Protein AF-A0A2N1VDK7-F1 (afdb_monomer)

Structure (mmCIF, N/CA/C/O backbone):
data_AF-A0A2N1VDK7-F1
#
_entry.id   AF-A0A2N1VDK7-F1
#
loop_
_atom_site.group_PDB
_atom_site.id
_atom_site.type_symbol
_atom_site.label_atom_id
_atom_site.label_alt_id
_atom_site.label_comp_id
_atom_site.label_asym_id
_atom_site.label_entity_id
_atom_site.label_seq_id
_atom_site.pdbx_PDB_ins_code
_atom_site.Cartn_x
_atom_site.Cartn_y
_atom_site.Cartn_z
_atom_site.occupancy
_atom_site.B_iso_or_equiv
_atom_site.auth_seq_id
_atom_site.auth_comp_id
_atom_site.auth_asym_id
_atom_site.auth_atom_id
_atom_site.pdbx_PDB_model_num
ATOM 1 N N . MET A 1 1 ? -15.015 -8.024 28.581 1.00 52.34 1 MET A N 1
ATOM 2 C CA . MET A 1 1 ? -13.574 -8.289 28.321 1.00 52.34 1 MET A CA 1
ATOM 3 C C . MET A 1 1 ? -12.818 -6.971 28.416 1.00 52.34 1 MET A C 1
ATOM 5 O O . MET A 1 1 ? -13.400 -5.957 28.062 1.00 52.34 1 MET A O 1
ATOM 9 N N . LYS A 1 2 ? -11.573 -6.936 28.917 1.00 61.72 2 LYS A N 1
ATOM 10 C CA . LYS A 1 2 ? -10.800 -5.680 28.994 1.00 61.72 2 LYS A CA 1
ATOM 11 C C . LYS A 1 2 ? -10.541 -5.174 27.567 1.00 61.72 2 LYS A C 1
ATOM 13 O O . LYS A 1 2 ? -9.633 -5.675 26.913 1.00 61.72 2 LYS A O 1
ATOM 18 N N . THR A 1 3 ? -11.346 -4.223 27.092 1.00 67.44 3 THR A N 1
ATOM 19 C CA . THR A 1 3 ? -11.352 -3.690 25.715 1.00 67.44 3 THR A CA 1
ATOM 20 C C . THR A 1 3 ? -9.958 -3.274 25.242 1.00 67.44 3 THR A C 1
ATOM 22 O O . THR A 1 3 ? -9.590 -3.535 24.102 1.00 67.44 3 THR A O 1
ATOM 25 N N . GLY A 1 4 ? -9.128 -2.751 26.152 1.00 71.75 4 GLY A N 1
ATOM 26 C CA . GLY A 1 4 ? -7.743 -2.387 25.848 1.00 71.75 4 GLY A CA 1
ATOM 27 C C . GLY A 1 4 ? -6.883 -3.547 25.333 1.00 71.75 4 GLY A C 1
ATOM 28 O O . GLY A 1 4 ? -6.017 -3.325 24.499 1.00 71.75 4 GLY A O 1
ATOM 29 N N . LYS A 1 5 ? -7.135 -4.797 25.749 1.00 84.38 5 LYS A N 1
ATOM 30 C CA . LYS A 1 5 ? -6.364 -5.953 25.255 1.00 84.38 5 LYS A CA 1
ATOM 31 C C . LYS A 1 5 ? -6.647 -6.258 23.779 1.00 84.38 5 LYS A C 1
ATOM 33 O O . LYS A 1 5 ? -5.737 -6.674 23.073 1.00 84.38 5 LYS A O 1
ATOM 38 N N . LEU A 1 6 ? -7.884 -6.044 23.320 1.00 84.81 6 LEU A N 1
ATOM 39 C CA . LEU A 1 6 ? -8.265 -6.265 21.920 1.00 84.81 6 LEU A CA 1
ATOM 40 C C . LEU A 1 6 ? -7.678 -5.188 21.008 1.00 84.81 6 LEU A C 1
ATOM 42 O O . LEU A 1 6 ? -7.145 -5.532 19.958 1.00 84.81 6 LEU A O 1
ATOM 46 N N . PHE A 1 7 ? -7.694 -3.921 21.442 1.00 88.44 7 PHE A N 1
ATOM 47 C CA . PHE A 1 7 ? -7.022 -2.830 20.728 1.00 88.44 7 PHE 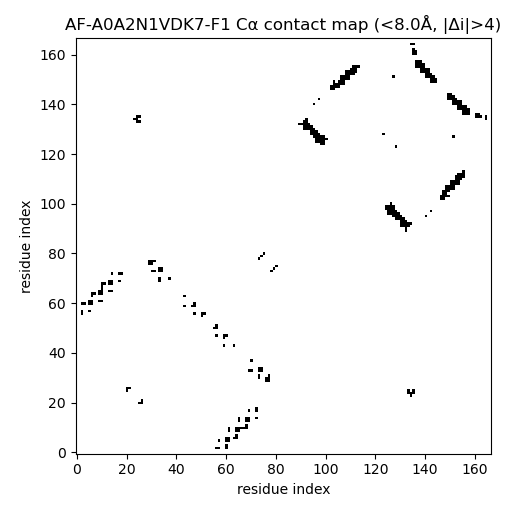A CA 1
ATOM 48 C C . PHE A 1 7 ? -5.560 -3.177 20.433 1.00 88.44 7 PHE A C 1
ATOM 50 O O . PHE A 1 7 ? -5.166 -3.231 19.273 1.00 88.44 7 PHE A O 1
ATOM 57 N N . TRP A 1 8 ? -4.782 -3.480 21.478 1.00 91.19 8 TRP A N 1
ATOM 58 C CA . TRP A 1 8 ? -3.354 -3.770 21.342 1.00 91.19 8 TRP A CA 1
ATOM 59 C C . TRP A 1 8 ? -3.079 -5.015 20.496 1.00 91.19 8 TRP A C 1
ATOM 61 O O . TRP A 1 8 ? -2.126 -5.017 19.723 1.00 91.19 8 TRP A O 1
ATOM 71 N N . GLY A 1 9 ? -3.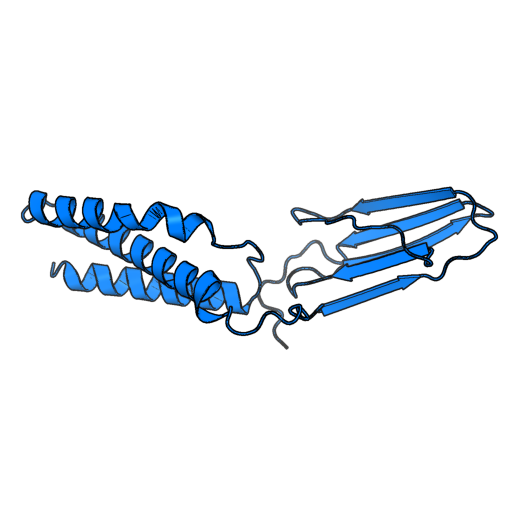920 -6.049 20.600 1.00 91.31 9 GLY A N 1
ATOM 72 C CA . GLY A 1 9 ? -3.787 -7.262 19.793 1.00 91.31 9 GLY A CA 1
ATOM 73 C C . GLY A 1 9 ? -3.947 -6.994 18.295 1.00 91.31 9 GLY A C 1
ATOM 74 O O . GLY A 1 9 ? -3.046 -7.302 17.519 1.00 91.31 9 GLY A O 1
ATOM 75 N N . PHE A 1 10 ? -5.062 -6.378 17.890 1.00 91.62 10 PHE A N 1
ATOM 76 C CA . PHE A 1 10 ? -5.312 -6.058 16.478 1.00 91.62 10 PHE A CA 1
ATOM 77 C C . PHE A 1 10 ? -4.332 -5.019 15.935 1.00 91.62 10 PHE A C 1
ATOM 79 O O . PHE A 1 10 ? -3.882 -5.149 14.798 1.00 91.62 10 PHE A O 1
ATOM 86 N N . PHE A 1 11 ? -3.968 -4.030 16.752 1.00 93.38 11 PHE A N 1
ATOM 87 C CA . PHE A 1 11 ? -2.957 -3.038 16.411 1.00 93.38 11 PHE A CA 1
ATOM 88 C C . PHE A 1 11 ? -1.615 -3.695 16.062 1.00 93.38 11 PHE A C 1
ATOM 90 O O . PHE A 1 11 ? -1.114 -3.507 14.956 1.00 93.38 11 PHE A O 1
ATOM 97 N N . LEU A 1 12 ? -1.061 -4.520 16.959 1.00 93.31 12 LEU A N 1
ATOM 98 C CA . LEU A 1 12 ? 0.236 -5.172 16.741 1.00 93.31 12 LEU A CA 1
ATOM 99 C C . LEU A 1 12 ? 0.194 -6.192 15.602 1.00 93.31 12 LEU A C 1
ATOM 101 O O . LEU A 1 12 ? 1.142 -6.270 14.824 1.00 93.31 12 LEU A O 1
ATOM 105 N N . LEU A 1 13 ? -0.901 -6.948 15.481 1.00 94.38 13 LEU A N 1
ATOM 106 C CA . LEU A 1 13 ? -1.081 -7.915 14.398 1.00 94.38 13 LEU A CA 1
ATOM 107 C C . LEU A 1 13 ? -1.097 -7.221 13.033 1.00 94.38 13 LEU A C 1
ATOM 109 O O . LEU A 1 13 ? -0.400 -7.649 12.116 1.00 94.38 13 LEU A O 1
ATOM 113 N N . THR A 1 14 ? -1.852 -6.128 12.913 1.00 93.50 14 THR A N 1
ATOM 114 C CA . THR A 1 14 ? -1.952 -5.363 11.664 1.00 93.50 14 THR A CA 1
ATOM 115 C C . THR A 1 14 ? -0.629 -4.679 11.344 1.00 93.50 14 THR A C 1
ATOM 117 O O . THR A 1 14 ? -0.147 -4.781 10.220 1.00 93.50 14 THR A O 1
ATOM 120 N N . LEU A 1 15 ? -0.009 -4.033 12.337 1.00 92.69 15 LEU A N 1
ATOM 121 C CA . LEU A 1 15 ? 1.266 -3.344 12.165 1.00 92.69 15 LEU A CA 1
ATOM 122 C C . LEU A 1 15 ? 2.363 -4.327 11.738 1.00 92.69 15 LEU A C 1
ATOM 124 O O . LEU A 1 15 ? 3.038 -4.099 10.739 1.00 92.69 15 LEU A O 1
ATOM 128 N N . GLY A 1 16 ? 2.500 -5.456 12.438 1.00 89.12 16 GLY A N 1
ATOM 129 C CA . GLY A 1 16 ? 3.460 -6.502 12.084 1.00 89.12 16 GLY A CA 1
ATOM 130 C C . GLY A 1 16 ? 3.208 -7.083 10.691 1.00 89.12 16 GLY A C 1
ATOM 131 O O . GLY A 1 16 ? 4.151 -7.256 9.920 1.00 89.12 16 GLY A O 1
ATOM 132 N N . GLY A 1 17 ? 1.939 -7.315 10.335 1.00 88.94 17 GLY A N 1
ATOM 133 C CA . GLY A 1 17 ? 1.547 -7.748 8.994 1.00 88.94 17 GLY A CA 1
ATOM 134 C C . GLY A 1 17 ? 1.960 -6.752 7.908 1.00 88.94 17 GLY A C 1
ATOM 135 O O . GLY A 1 17 ? 2.567 -7.148 6.917 1.00 88.94 17 GLY A O 1
ATOM 136 N N . LEU A 1 18 ? 1.712 -5.458 8.118 1.00 86.94 18 LEU A N 1
ATOM 137 C CA . LEU A 1 18 ? 2.117 -4.386 7.200 1.00 86.94 18 LEU A CA 1
ATOM 138 C C . LEU A 1 18 ? 3.638 -4.311 7.031 1.00 86.94 18 LEU A C 1
ATOM 140 O O . LEU A 1 18 ? 4.128 -4.238 5.905 1.00 86.94 18 LEU A O 1
ATOM 144 N N . PHE A 1 19 ? 4.397 -4.397 8.126 1.00 83.81 19 PHE A N 1
ATOM 145 C CA . PHE A 1 19 ? 5.862 -4.415 8.064 1.00 83.81 19 PHE A CA 1
ATOM 146 C C . PHE A 1 19 ? 6.400 -5.625 7.291 1.00 83.81 19 PHE A C 1
ATOM 148 O O . PHE A 1 19 ? 7.340 -5.479 6.508 1.00 83.81 19 PHE A O 1
ATOM 155 N N . LEU A 1 20 ? 5.797 -6.808 7.463 1.00 84.31 20 LEU A N 1
ATOM 156 C CA . LEU A 1 20 ? 6.144 -7.983 6.660 1.00 84.31 20 LEU A CA 1
ATOM 157 C C . LEU A 1 20 ? 5.843 -7.740 5.180 1.00 84.31 20 LEU A C 1
ATOM 159 O O . LEU A 1 20 ? 6.720 -7.939 4.345 1.00 84.31 20 LEU A O 1
ATOM 163 N N . LEU A 1 21 ? 4.644 -7.254 4.856 1.00 82.06 21 LEU A N 1
ATOM 164 C CA . LEU A 1 21 ? 4.241 -6.964 3.477 1.00 82.06 21 LEU A CA 1
ATOM 165 C C . LEU A 1 21 ? 5.187 -5.966 2.794 1.00 82.06 21 LEU A C 1
ATOM 167 O O . LEU A 1 21 ? 5.556 -6.169 1.637 1.00 82.06 21 LEU A O 1
ATOM 171 N N . ARG A 1 22 ? 5.636 -4.932 3.519 1.00 75.50 22 ARG A N 1
ATOM 172 C CA . ARG A 1 22 ? 6.629 -3.965 3.030 1.00 75.50 22 ARG A CA 1
ATOM 173 C C . ARG A 1 22 ? 7.991 -4.605 2.791 1.00 75.50 22 ARG A C 1
ATOM 175 O O . ARG A 1 22 ? 8.614 -4.330 1.773 1.00 75.50 22 ARG A O 1
ATOM 182 N N . LYS A 1 23 ? 8.443 -5.482 3.694 1.00 75.38 23 LYS A N 1
ATOM 183 C CA . LYS A 1 23 ? 9.716 -6.205 3.540 1.00 75.38 23 LYS A CA 1
ATOM 184 C C . LYS A 1 23 ? 9.735 -7.094 2.292 1.00 75.38 23 LYS A C 1
ATOM 186 O O . LYS A 1 23 ? 10.790 -7.254 1.688 1.00 75.38 23 LYS A O 1
ATOM 191 N N . TYR A 1 24 ? 8.591 -7.653 1.908 1.00 71.38 24 TYR A N 1
ATOM 192 C CA . TYR A 1 24 ? 8.450 -8.462 0.695 1.00 71.38 24 TYR A CA 1
ATOM 193 C C . TYR A 1 24 ? 8.157 -7.638 -0.573 1.00 71.38 24 TYR A C 1
ATOM 195 O O . TYR A 1 24 ? 7.884 -8.229 -1.612 1.00 71.38 24 TYR A O 1
ATOM 203 N N . ASP A 1 25 ? 8.205 -6.300 -0.496 1.00 66.69 25 ASP A N 1
ATOM 204 C CA . ASP A 1 25 ? 7.940 -5.365 -1.606 1.00 66.69 25 ASP A CA 1
ATOM 205 C C . ASP A 1 25 ? 6.623 -5.668 -2.354 1.00 66.69 25 ASP A C 1
ATOM 207 O O . ASP A 1 25 ? 6.497 -5.439 -3.554 1.00 66.69 25 ASP A O 1
ATOM 211 N N . ILE A 1 26 ? 5.620 -6.202 -1.637 1.00 64.50 26 ILE A N 1
ATOM 212 C CA . ILE A 1 26 ? 4.316 -6.582 -2.213 1.00 64.50 26 ILE A CA 1
ATOM 213 C C . ILE A 1 26 ? 3.526 -5.330 -2.630 1.00 64.50 26 ILE A C 1
ATOM 215 O O . ILE A 1 26 ? 2.706 -5.386 -3.544 1.00 64.50 26 ILE A O 1
ATOM 219 N N . PHE A 1 27 ? 3.793 -4.190 -1.985 1.00 63.59 27 PHE A N 1
ATOM 220 C CA . PHE A 1 27 ? 3.154 -2.909 -2.274 1.00 63.59 27 PHE A CA 1
ATOM 221 C C . PHE A 1 27 ? 4.201 -1.824 -2.555 1.00 63.59 27 PHE A C 1
ATOM 223 O O . PHE A 1 27 ? 4.958 -1.423 -1.666 1.00 63.59 27 PHE A O 1
ATOM 230 N N . THR A 1 28 ? 4.200 -1.317 -3.790 1.00 58.41 28 THR A N 1
ATOM 231 C CA . THR A 1 28 ? 5.029 -0.191 -4.257 1.00 58.41 28 THR A CA 1
ATOM 232 C C . THR A 1 28 ? 4.296 1.157 -4.229 1.00 58.41 28 THR A C 1
ATOM 234 O O . THR A 1 28 ? 4.895 2.174 -4.568 1.00 58.41 28 THR A O 1
ATOM 237 N N . GLY A 1 29 ? 3.016 1.179 -3.838 1.00 60.16 29 GLY A N 1
ATOM 238 C CA . GLY A 1 29 ? 2.194 2.392 -3.788 1.00 60.16 29 GLY A CA 1
ATOM 239 C C . GLY A 1 29 ? 2.610 3.354 -2.672 1.00 60.16 29 GLY A C 1
ATOM 240 O O . GLY A 1 29 ? 3.028 2.913 -1.600 1.00 60.16 29 GLY A O 1
ATOM 241 N N . SER A 1 30 ? 2.480 4.659 -2.924 1.00 66.06 30 SER A N 1
ATOM 242 C CA . SER A 1 30 ? 2.691 5.703 -1.920 1.00 66.06 30 SER A CA 1
ATOM 243 C C . SER A 1 30 ? 1.497 5.770 -0.963 1.00 66.06 30 SER A C 1
ATOM 245 O O . SER A 1 30 ? 0.335 5.733 -1.370 1.00 66.06 30 SER A O 1
ATOM 247 N N . PHE A 1 31 ? 1.768 5.853 0.339 1.00 74.62 31 PHE A N 1
ATOM 248 C CA . PHE A 1 31 ? 0.736 5.925 1.380 1.00 74.62 31 PHE A CA 1
ATOM 249 C C . PHE A 1 31 ? 0.293 7.368 1.657 1.00 74.62 31 PHE A C 1
ATOM 251 O O . PHE A 1 31 ? -0.135 7.676 2.767 1.00 74.62 31 PHE A O 1
ATOM 258 N N . GLU A 1 32 ? 0.442 8.284 0.700 1.00 71.88 32 GLU A N 1
ATOM 259 C CA . GLU A 1 32 ? 0.242 9.730 0.902 1.00 71.88 32 GLU A CA 1
ATOM 260 C C . GLU A 1 32 ? -1.152 10.061 1.444 1.00 71.88 32 GLU A C 1
ATOM 262 O O . GLU A 1 32 ? -1.289 10.904 2.328 1.00 71.88 32 GLU A O 1
ATOM 267 N N . PHE A 1 33 ? -2.164 9.297 1.020 1.00 75.69 33 PHE A N 1
ATOM 268 C CA . PHE A 1 33 ? -3.554 9.417 1.464 1.00 75.69 33 PHE A CA 1
ATOM 269 C C . PHE A 1 33 ? -3.732 9.315 2.993 1.00 75.69 33 PHE A C 1
ATOM 271 O O . PHE A 1 33 ? -4.729 9.783 3.538 1.00 75.69 33 PHE A O 1
ATOM 278 N N . VAL A 1 34 ? -2.783 8.707 3.715 1.00 82.25 34 VAL A N 1
ATOM 279 C CA . VAL A 1 34 ? -2.837 8.567 5.179 1.00 82.25 34 VAL A CA 1
ATOM 280 C C . VAL A 1 34 ? -2.815 9.931 5.877 1.00 82.25 34 VAL A C 1
ATOM 282 O O . VAL A 1 34 ? -3.424 10.081 6.942 1.00 82.25 34 VAL A O 1
ATOM 285 N N . TRP A 1 35 ? -2.197 10.938 5.254 1.00 80.56 35 TRP A N 1
ATOM 286 C CA . TRP A 1 35 ? -2.201 12.314 5.748 1.00 80.56 35 TRP A CA 1
ATOM 287 C C . TRP A 1 35 ? -3.566 12.990 5.695 1.00 80.56 35 TRP A C 1
ATOM 289 O O . TRP A 1 35 ? -3.770 13.933 6.448 1.00 80.56 35 TRP A O 1
ATOM 299 N N . ASP A 1 36 ? -4.518 12.506 4.901 1.00 86.75 36 ASP A N 1
ATOM 300 C CA . ASP A 1 36 ? -5.858 13.098 4.840 1.00 86.75 36 ASP A CA 1
ATOM 301 C C . ASP A 1 36 ? -6.817 12.476 5.869 1.00 86.75 36 ASP A C 1
ATOM 303 O O . ASP A 1 36 ? -7.827 13.078 6.239 1.00 86.75 36 ASP A O 1
ATOM 307 N N . ILE A 1 37 ? -6.505 11.276 6.382 1.00 87.56 37 ILE A N 1
ATOM 308 C CA . ILE A 1 37 ? -7.430 10.492 7.222 1.00 87.56 37 ILE A CA 1
ATOM 309 C C . ILE A 1 37 ? -7.177 10.677 8.730 1.00 87.56 37 ILE A C 1
ATOM 311 O O . ILE A 1 37 ? -7.978 10.234 9.555 1.00 87.56 37 ILE A O 1
ATOM 315 N N . TRP A 1 38 ? -6.124 11.384 9.149 1.00 88.75 38 TRP A N 1
ATOM 316 C CA . TRP A 1 38 ? -5.854 11.620 10.579 1.00 88.75 38 TRP A CA 1
ATOM 317 C C . TRP A 1 38 ? -7.020 12.226 11.398 1.00 88.75 38 TRP A C 1
ATOM 319 O O . TRP A 1 38 ? -7.139 11.846 12.570 1.00 88.75 38 TRP A O 1
ATOM 329 N N . PRO A 1 39 ? -7.937 13.071 10.861 1.00 92.44 39 PRO A N 1
ATOM 330 C CA . PRO A 1 39 ? -9.048 13.612 11.653 1.00 92.44 39 PRO A CA 1
ATOM 331 C C . PRO A 1 39 ? -9.998 12.523 12.169 1.00 92.44 39 PRO A C 1
ATOM 333 O O . PRO A 1 3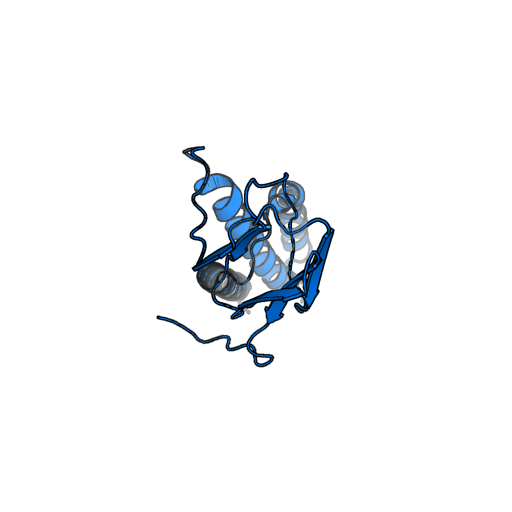9 ? -10.706 12.705 13.161 1.00 92.44 39 PRO A O 1
ATOM 336 N N . LEU A 1 40 ? -9.982 11.354 11.531 1.00 92.62 40 LEU A N 1
ATOM 337 C CA . LEU A 1 40 ? -10.799 10.202 11.883 1.00 92.62 40 LEU A CA 1
ATOM 338 C C . LEU A 1 40 ? -10.408 9.609 13.258 1.00 92.62 40 LEU A C 1
ATOM 340 O O . LEU A 1 40 ? -11.225 8.944 13.897 1.00 92.62 40 LEU A O 1
ATOM 344 N N . ILE A 1 41 ? -9.220 9.944 13.790 1.00 92.00 41 ILE A N 1
ATOM 345 C CA . ILE A 1 41 ? -8.838 9.653 15.184 1.00 92.00 41 ILE A CA 1
ATOM 346 C C . ILE A 1 41 ? -9.840 10.275 16.163 1.00 92.00 41 ILE A C 1
ATOM 348 O O . ILE A 1 41 ? -10.286 9.598 17.091 1.00 92.00 41 ILE A O 1
ATOM 352 N N . PHE A 1 42 ? -10.238 11.533 15.953 1.00 93.56 42 PHE A N 1
ATOM 353 C CA . PHE A 1 42 ? -11.203 12.202 16.832 1.00 93.56 42 PHE A CA 1
ATOM 354 C C . PHE A 1 42 ? -12.589 11.570 16.739 1.00 93.56 42 PHE A C 1
ATOM 356 O O . PHE A 1 42 ? -13.275 11.447 17.754 1.00 93.56 42 PHE A O 1
ATOM 363 N N . VAL A 1 43 ? -12.972 11.107 15.546 1.00 94.69 43 VAL A N 1
ATOM 364 C CA . VAL A 1 43 ? -14.238 10.396 15.325 1.00 94.69 43 VAL A CA 1
ATOM 365 C C . VAL A 1 43 ? -14.267 9.100 16.135 1.00 94.69 43 VAL A C 1
ATOM 367 O O . VAL A 1 43 ? -15.204 8.870 16.902 1.00 94.69 43 VAL A O 1
ATOM 370 N N . PHE A 1 44 ? -13.219 8.277 16.039 1.00 92.62 44 PHE A N 1
ATOM 371 C CA . PHE A 1 44 ? -13.123 7.050 16.832 1.00 92.62 44 PHE A CA 1
ATOM 372 C C . PHE A 1 44 ? -13.029 7.323 18.330 1.00 92.62 44 PHE A C 1
ATOM 374 O O . PHE A 1 44 ? -13.638 6.602 19.124 1.00 92.62 44 PHE A O 1
ATOM 381 N N . TRP A 1 45 ? -12.302 8.365 18.732 1.00 92.56 45 TRP A N 1
ATOM 382 C CA . TRP A 1 45 ? -12.181 8.725 20.138 1.00 92.56 45 TRP A CA 1
ATOM 383 C C . TRP A 1 45 ? -13.533 9.144 20.727 1.00 92.56 45 TRP A C 1
ATOM 385 O O . TRP A 1 45 ? -13.921 8.639 21.783 1.00 92.56 45 TRP A O 1
ATOM 395 N N . GLY A 1 46 ? -14.298 9.964 20.000 1.00 92.69 46 GLY A N 1
ATOM 396 C CA . GLY A 1 46 ? -15.672 10.320 20.353 1.00 92.69 46 GLY A CA 1
ATOM 397 C C . GLY A 1 46 ? -16.590 9.098 20.425 1.00 92.69 46 GLY A C 1
ATOM 398 O O . GLY A 1 46 ? -17.297 8.912 21.416 1.00 92.69 46 GLY A O 1
ATOM 399 N N . ALA A 1 47 ? -16.521 8.202 19.437 1.00 91.44 47 ALA A N 1
ATOM 400 C CA . ALA A 1 47 ? -17.301 6.965 19.435 1.00 91.44 47 ALA A CA 1
ATOM 401 C C . ALA A 1 47 ? -16.989 6.078 20.656 1.00 91.44 47 ALA A C 1
ATOM 403 O O . ALA A 1 47 ? -17.901 5.574 21.311 1.00 91.44 47 ALA A O 1
ATOM 404 N N . LEU A 1 48 ? -15.716 5.922 21.030 1.00 89.81 48 LEU A N 1
ATOM 405 C CA . LEU A 1 48 ? -15.322 5.135 22.206 1.00 89.81 48 LEU A CA 1
ATOM 406 C C . LEU A 1 48 ? -15.868 5.702 23.524 1.00 89.81 48 LEU A C 1
ATOM 408 O O . LEU A 1 48 ? -16.148 4.925 24.443 1.00 89.81 48 LEU A O 1
ATOM 412 N N . VAL A 1 49 ? -16.013 7.028 23.620 1.00 91.81 49 VAL A N 1
ATOM 413 C CA . VAL A 1 49 ? -16.608 7.705 24.782 1.00 91.81 49 VAL A CA 1
ATOM 414 C C . VAL A 1 49 ? -18.121 7.486 24.823 1.00 91.81 49 VAL A C 1
ATOM 416 O O . VAL A 1 49 ? -18.644 7.112 25.872 1.00 91.81 49 VAL A O 1
ATOM 419 N N . ILE A 1 50 ? -18.812 7.648 23.691 1.00 92.50 50 ILE A N 1
ATOM 420 C CA . ILE A 1 50 ? -20.274 7.485 23.591 1.00 92.50 50 ILE A CA 1
ATOM 421 C C . ILE A 1 50 ? -20.690 6.039 23.890 1.00 92.50 50 ILE A C 1
ATOM 423 O O . ILE A 1 50 ? -21.615 5.786 24.658 1.00 92.50 50 ILE A O 1
ATOM 427 N N . PHE A 1 51 ? -19.978 5.066 23.326 1.00 89.31 51 PHE A N 1
ATOM 428 C CA . PHE A 1 51 ? -20.352 3.654 23.381 1.00 89.31 51 PHE A CA 1
ATOM 429 C C . PHE A 1 51 ? -19.785 2.902 24.596 1.00 89.31 51 PHE A C 1
ATOM 431 O O . PHE A 1 51 ? -19.762 1.670 24.579 1.00 89.31 51 PHE A O 1
ATOM 438 N N . LYS A 1 52 ? -19.348 3.604 25.654 1.00 82.19 52 LYS A N 1
ATOM 439 C CA . LYS A 1 52 ? -18.560 3.066 26.785 1.00 82.19 52 LYS A CA 1
ATOM 440 C C . LYS A 1 52 ? -19.106 1.770 27.417 1.00 82.19 52 LYS A C 1
ATOM 442 O O . LYS A 1 52 ? -18.305 0.895 27.758 1.00 82.19 52 LYS A O 1
ATOM 447 N N . GLU A 1 53 ? -20.426 1.644 27.538 1.00 83.50 53 GLU A N 1
ATOM 448 C CA . GLU A 1 53 ? -21.112 0.506 28.184 1.00 83.50 53 GLU A CA 1
ATOM 449 C C . GLU A 1 53 ? -21.790 -0.450 27.185 1.00 83.50 53 GLU A C 1
ATOM 451 O O . GLU A 1 53 ? -22.449 -1.413 27.569 1.00 83.50 53 GLU A O 1
ATOM 456 N N . SER A 1 54 ? -21.637 -0.203 25.883 1.00 86.81 54 SER A N 1
ATOM 457 C CA . SER A 1 54 ? -22.270 -1.010 24.839 1.00 86.81 54 SER A CA 1
ATOM 458 C C . SER A 1 54 ? -21.382 -2.164 24.366 1.00 86.81 54 SER A C 1
ATOM 460 O O . SER A 1 54 ? -20.148 -2.103 24.406 1.00 86.81 54 SER A O 1
ATOM 462 N N . LEU A 1 55 ? -22.017 -3.185 23.788 1.00 84.44 55 LEU A N 1
ATOM 463 C CA . LEU A 1 55 ? -21.334 -4.271 23.079 1.00 84.44 55 LEU A CA 1
ATOM 464 C C . LEU A 1 55 ? -20.651 -3.813 21.779 1.00 84.44 55 LEU A C 1
ATOM 466 O O . LEU A 1 55 ? -19.866 -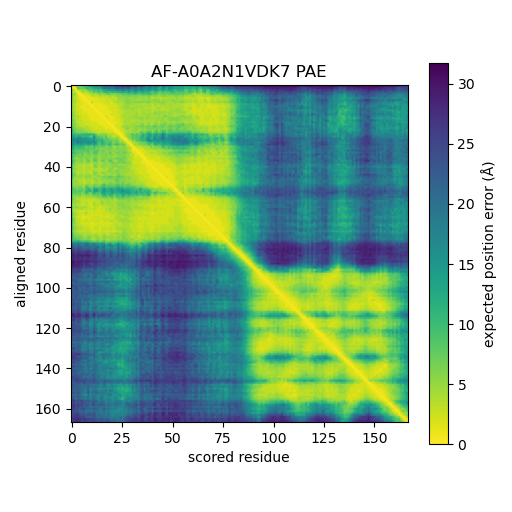4.571 21.216 1.00 84.44 55 LEU A O 1
ATOM 470 N N . ALA A 1 56 ? -20.900 -2.583 21.314 1.00 87.62 56 ALA A N 1
ATOM 471 C CA . ALA A 1 56 ? -20.216 -2.014 20.154 1.00 87.62 56 ALA A CA 1
ATOM 472 C C . ALA A 1 56 ? -18.784 -1.568 20.487 1.00 87.62 56 ALA A C 1
ATOM 474 O O . ALA A 1 56 ? -17.918 -1.539 19.613 1.00 87.62 56 ALA A O 1
ATOM 475 N N . ARG A 1 57 ? -18.489 -1.271 21.759 1.00 87.81 57 ARG A N 1
ATOM 476 C CA . ARG A 1 57 ? -17.180 -0.752 22.181 1.00 87.81 57 ARG A CA 1
ATOM 477 C C . ARG A 1 57 ? -15.990 -1.640 21.799 1.00 87.81 57 ARG A C 1
ATOM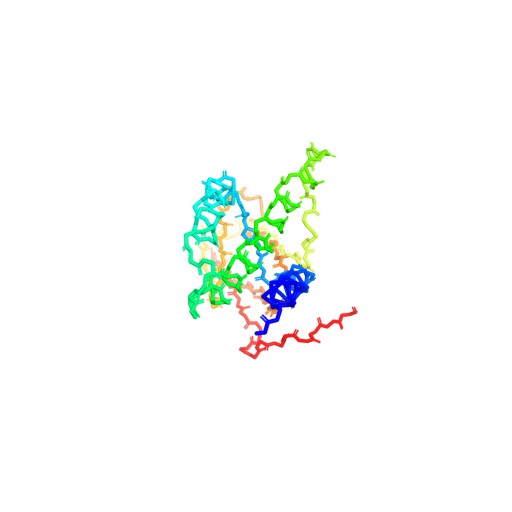 479 O O . ARG A 1 57 ? -14.996 -1.088 21.333 1.00 87.81 57 ARG A O 1
ATOM 486 N N . PRO A 1 58 ? -16.029 -2.976 21.972 1.00 89.06 58 PRO A N 1
ATOM 487 C CA . PRO A 1 58 ? -14.944 -3.851 21.534 1.00 89.06 58 PRO A CA 1
ATOM 488 C C . PRO A 1 58 ? -14.742 -3.827 20.020 1.00 89.06 58 PRO A C 1
ATOM 490 O O . PRO A 1 58 ? -13.600 -3.784 19.580 1.00 89.06 58 PRO A O 1
ATOM 493 N N . VAL A 1 59 ? -15.823 -3.784 19.235 1.00 90.38 59 VAL A N 1
ATOM 494 C CA . VAL A 1 59 ? -15.753 -3.726 17.766 1.00 90.38 59 VAL A CA 1
ATOM 495 C C . VAL A 1 59 ? -15.100 -2.420 17.320 1.00 90.38 59 VAL A C 1
ATOM 497 O O . VAL A 1 59 ? -14.121 -2.446 16.579 1.00 90.38 59 VAL A O 1
ATOM 500 N N . ILE A 1 60 ? -15.571 -1.289 17.854 1.00 91.25 60 ILE A N 1
ATOM 501 C CA . ILE A 1 60 ? -15.005 0.042 17.586 1.00 91.25 60 ILE A CA 1
ATOM 502 C C . ILE A 1 60 ? -13.523 0.072 17.970 1.00 91.25 60 ILE A C 1
ATOM 504 O O . ILE A 1 60 ? -12.692 0.563 17.216 1.00 91.25 60 ILE A O 1
ATOM 508 N N . SER A 1 61 ? -13.172 -0.507 19.119 1.00 91.06 61 SER A N 1
ATOM 509 C CA . SER A 1 61 ? -11.792 -0.578 19.594 1.00 91.06 61 SER A CA 1
ATOM 510 C C . SER A 1 61 ? -10.890 -1.441 18.706 1.00 91.06 61 SER A C 1
ATOM 512 O O . SER A 1 61 ? -9.723 -1.100 18.536 1.00 91.06 61 SER A O 1
ATOM 514 N N . SER A 1 62 ? -11.392 -2.546 18.152 1.00 90.75 62 SER A N 1
ATOM 515 C CA . SER A 1 62 ? -10.637 -3.383 17.214 1.00 90.75 62 SER A CA 1
ATOM 516 C C . SER A 1 62 ? -10.408 -2.665 15.887 1.00 90.75 62 SER A C 1
ATOM 518 O O . SER A 1 62 ? -9.269 -2.592 15.430 1.00 90.75 62 SER A O 1
ATOM 520 N N . VAL A 1 63 ? -11.462 -2.078 15.308 1.00 93.38 63 VAL A N 1
ATOM 521 C CA . VAL A 1 63 ? -11.371 -1.306 14.056 1.00 93.38 63 VAL A CA 1
ATOM 522 C C . VAL A 1 63 ? -10.427 -0.118 14.229 1.00 93.38 63 VAL A C 1
ATOM 524 O O . VAL A 1 63 ? -9.576 0.122 13.376 1.00 93.38 63 VAL A O 1
ATOM 527 N N . PHE A 1 64 ? -10.504 0.572 15.367 1.00 93.62 64 PHE A N 1
ATOM 528 C CA . PHE A 1 64 ? -9.596 1.667 15.680 1.00 93.62 64 PHE A CA 1
ATOM 529 C C . PHE A 1 64 ? -8.136 1.207 15.789 1.00 93.62 64 PHE A C 1
ATOM 531 O O . PHE A 1 64 ? -7.246 1.899 15.310 1.00 93.62 64 PHE A O 1
ATOM 538 N N . GLY A 1 65 ? -7.872 0.024 16.354 1.00 92.81 65 GLY A N 1
ATOM 539 C CA . GLY A 1 65 ? -6.524 -0.554 16.394 1.00 92.81 65 GLY A CA 1
ATOM 540 C C . GLY A 1 65 ? -5.949 -0.833 15.002 1.00 92.81 65 GLY A C 1
ATOM 541 O O . GLY A 1 65 ? -4.805 -0.472 14.732 1.00 92.81 65 GLY A O 1
ATOM 542 N N . VAL A 1 66 ? -6.753 -1.411 14.102 1.00 94.00 66 VAL A N 1
ATOM 543 C CA . VAL A 1 66 ? -6.375 -1.628 12.690 1.00 94.00 66 VAL A CA 1
ATOM 544 C C . VAL A 1 66 ? -6.098 -0.290 11.998 1.00 94.00 66 VAL A C 1
ATOM 546 O O . VAL A 1 66 ? -5.078 -0.131 11.330 1.00 94.00 66 VAL A O 1
ATOM 549 N N . PHE A 1 67 ? -6.976 0.692 12.205 1.00 93.12 67 PHE A N 1
ATOM 550 C CA . PHE A 1 67 ? -6.837 2.031 11.643 1.00 93.12 67 PHE A CA 1
ATOM 551 C C . PHE A 1 67 ? -5.557 2.734 12.116 1.00 93.12 67 PHE A C 1
ATOM 553 O O . PHE A 1 67 ? -4.799 3.247 11.297 1.00 93.12 67 PHE A O 1
ATOM 560 N N . ILE A 1 68 ? -5.267 2.706 13.420 1.00 93.38 68 ILE A N 1
ATOM 561 C CA . ILE A 1 68 ? -4.046 3.298 13.983 1.00 93.38 68 ILE A CA 1
ATOM 562 C C . ILE A 1 68 ? -2.787 2.604 13.450 1.00 93.38 68 ILE A C 1
ATOM 564 O O . ILE A 1 68 ? -1.793 3.279 13.192 1.00 93.38 68 ILE A O 1
ATOM 568 N N . ALA A 1 69 ? -2.816 1.285 13.239 1.00 91.75 69 ALA A N 1
ATOM 569 C CA . ALA A 1 69 ? -1.695 0.568 12.633 1.00 91.75 69 ALA A CA 1
ATOM 570 C C . ALA A 1 69 ? -1.418 1.029 11.194 1.00 91.75 69 ALA A C 1
ATOM 572 O O . ALA A 1 69 ? -0.266 1.296 10.858 1.00 91.75 69 ALA A O 1
ATOM 573 N N . LEU A 1 70 ? -2.464 1.175 10.372 1.00 89.56 70 LEU A N 1
ATOM 574 C CA . LEU A 1 70 ? -2.353 1.706 9.007 1.00 89.56 70 LEU A CA 1
ATOM 575 C C . LEU A 1 70 ? -1.831 3.144 9.000 1.00 89.56 70 LEU A C 1
ATOM 577 O O . LEU A 1 70 ? -0.966 3.484 8.195 1.00 89.56 70 LEU A O 1
ATOM 581 N N . LEU A 1 71 ? -2.327 3.970 9.922 1.00 89.19 71 LEU A N 1
ATOM 582 C CA . LEU A 1 71 ? -1.939 5.370 10.028 1.00 89.19 71 LEU A CA 1
ATOM 583 C C . LEU A 1 71 ? -0.463 5.508 10.420 1.00 89.19 71 LEU A C 1
ATOM 585 O O . LEU A 1 71 ? 0.292 6.210 9.751 1.00 89.19 71 LEU A O 1
ATOM 589 N N . LEU A 1 72 ? -0.022 4.791 11.457 1.00 87.88 72 LEU A N 1
ATOM 590 C CA . LEU A 1 72 ? 1.384 4.794 11.869 1.00 87.88 72 LEU A CA 1
ATOM 591 C C . LEU A 1 72 ? 2.300 4.242 10.779 1.00 87.88 72 LEU A C 1
ATOM 593 O O . LEU A 1 72 ? 3.361 4.812 10.541 1.00 87.88 72 LEU A O 1
ATOM 597 N N . PHE A 1 73 ? 1.885 3.177 10.093 1.00 87.06 73 PHE A N 1
ATOM 598 C CA . PHE A 1 73 ? 2.638 2.641 8.967 1.00 87.06 73 PHE A CA 1
ATOM 599 C C . PHE A 1 73 ? 2.800 3.684 7.850 1.00 87.06 73 PHE A C 1
ATOM 601 O O . PHE A 1 73 ? 3.920 3.928 7.412 1.00 87.06 73 PHE A O 1
ATOM 608 N N . GLY A 1 74 ? 1.720 4.363 7.451 1.00 84.50 74 GLY A N 1
ATOM 609 C CA . GLY A 1 74 ? 1.778 5.408 6.429 1.00 84.50 74 GLY A CA 1
ATOM 610 C C . GLY A 1 74 ? 2.612 6.625 6.835 1.00 84.50 74 GLY A C 1
ATOM 611 O O . GLY A 1 74 ? 3.326 7.174 6.002 1.00 84.50 74 GLY A O 1
ATOM 612 N N . ILE A 1 75 ? 2.593 7.037 8.108 1.00 82.00 75 ILE A N 1
ATOM 613 C CA . ILE A 1 75 ? 3.478 8.113 8.595 1.00 82.00 75 ILE A CA 1
ATOM 614 C C . ILE A 1 75 ? 4.947 7.695 8.489 1.00 82.00 75 ILE A C 1
ATOM 616 O O . ILE A 1 75 ? 5.774 8.485 8.039 1.00 82.00 75 ILE A O 1
ATOM 620 N N . VAL A 1 76 ? 5.285 6.470 8.900 1.00 79.06 76 VAL A N 1
ATOM 621 C CA . VAL A 1 76 ? 6.661 5.960 8.812 1.00 79.06 76 VAL A CA 1
ATOM 622 C C . VAL A 1 76 ? 7.108 5.881 7.352 1.00 79.06 76 VAL A C 1
ATOM 624 O O . VAL A 1 76 ? 8.214 6.321 7.036 1.00 79.06 76 VAL A O 1
ATOM 627 N N . ASP A 1 77 ? 6.239 5.382 6.471 1.00 75.81 77 ASP A N 1
ATOM 628 C CA . ASP A 1 77 ? 6.541 5.186 5.053 1.00 75.81 77 ASP A CA 1
ATOM 629 C C . ASP A 1 77 ? 6.700 6.511 4.286 1.00 75.81 77 ASP A C 1
ATOM 631 O O . ASP A 1 77 ? 7.654 6.663 3.528 1.00 75.81 77 ASP A O 1
ATOM 635 N N . ASN A 1 78 ? 5.831 7.502 4.527 1.00 72.75 78 ASN A N 1
ATOM 636 C CA . ASN A 1 78 ? 5.909 8.804 3.847 1.00 72.75 78 ASN A CA 1
ATOM 637 C C . ASN A 1 78 ? 6.875 9.796 4.516 1.00 72.75 78 ASN A C 1
ATOM 639 O O . ASN A 1 78 ? 7.499 10.608 3.833 1.00 72.75 78 ASN A O 1
ATOM 643 N N . GLY A 1 79 ? 6.938 9.798 5.853 1.00 59.09 79 GLY A N 1
ATOM 644 C CA . GLY A 1 79 ? 7.478 10.908 6.646 1.00 59.09 79 GLY A CA 1
ATOM 645 C C . GLY A 1 79 ? 8.841 10.664 7.294 1.00 59.09 79 GLY A C 1
ATOM 646 O O . GLY A 1 79 ? 9.577 11.623 7.503 1.00 59.09 79 GLY A O 1
ATOM 647 N N . ILE A 1 80 ? 9.213 9.415 7.601 1.00 53.34 80 ILE A N 1
ATOM 648 C CA . ILE A 1 80 ? 10.490 9.106 8.285 1.00 53.34 80 ILE A CA 1
ATOM 649 C C . ILE A 1 80 ? 11.566 8.605 7.301 1.00 53.34 80 ILE A C 1
ATOM 651 O O . ILE A 1 80 ? 12.755 8.691 7.593 1.00 53.34 80 ILE A O 1
ATOM 655 N N . GLY A 1 81 ? 11.181 8.174 6.094 1.00 51.00 81 GLY A N 1
ATOM 656 C CA . GLY A 1 81 ? 12.112 7.850 5.000 1.00 51.00 81 GLY A CA 1
ATOM 657 C C . GLY A 1 81 ? 12.593 9.049 4.165 1.00 51.00 81 GLY A C 1
ATOM 658 O O . GLY A 1 81 ? 13.457 8.877 3.313 1.00 51.00 81 GLY A O 1
ATOM 659 N N . ASN A 1 82 ? 12.058 10.255 4.398 1.00 44.03 82 ASN A N 1
ATOM 660 C CA . ASN A 1 82 ? 12.252 11.441 3.548 1.00 44.03 82 ASN A CA 1
ATOM 661 C C . ASN A 1 82 ? 13.190 12.501 4.164 1.00 44.03 82 ASN A C 1
ATOM 663 O O . ASN A 1 82 ? 12.928 13.699 4.103 1.00 44.03 82 ASN A O 1
ATOM 667 N N . ILE A 1 83 ? 14.314 12.079 4.754 1.00 43.69 83 ILE A N 1
ATOM 668 C CA . ILE A 1 83 ? 15.440 12.984 5.053 1.00 43.69 83 ILE A CA 1
ATOM 669 C C . ILE A 1 83 ? 16.642 12.528 4.227 1.00 43.69 83 ILE A C 1
ATOM 671 O O . ILE A 1 83 ? 17.557 11.897 4.743 1.00 43.69 83 ILE A O 1
ATOM 675 N N . ASN A 1 84 ? 16.547 12.761 2.916 1.00 38.47 84 ASN A N 1
ATOM 676 C CA . ASN A 1 84 ? 17.620 12.978 1.938 1.00 38.47 84 ASN A CA 1
ATOM 677 C C . ASN A 1 84 ? 17.059 12.656 0.554 1.00 38.47 84 ASN A C 1
ATOM 679 O O . ASN A 1 84 ? 17.110 11.517 0.091 1.00 38.47 84 ASN A O 1
ATOM 683 N N . CYS A 1 85 ? 16.531 13.684 -0.110 1.00 41.91 85 CYS A N 1
ATOM 684 C CA . CYS A 1 85 ? 16.246 13.657 -1.538 1.00 41.91 85 CYS A CA 1
ATOM 685 C C . CYS A 1 85 ? 17.566 13.560 -2.313 1.00 41.91 85 CYS A C 1
ATOM 687 O O . CYS A 1 85 ? 18.092 14.540 -2.829 1.00 41.91 85 CYS A O 1
ATOM 689 N N . THR A 1 86 ? 18.103 12.357 -2.380 1.00 41.28 86 THR A N 1
ATOM 690 C CA . THR A 1 86 ? 18.882 11.892 -3.521 1.00 41.28 86 THR A CA 1
ATOM 691 C C . THR A 1 86 ? 18.021 10.804 -4.114 1.00 41.28 86 THR A C 1
ATOM 693 O O . THR A 1 86 ? 17.531 9.976 -3.344 1.00 41.28 86 THR A O 1
ATOM 696 N N . GLU A 1 87 ? 17.764 10.875 -5.425 1.00 40.94 87 GLU A N 1
ATOM 697 C CA . GLU A 1 87 ? 17.009 9.876 -6.184 1.00 40.94 87 GLU A CA 1
ATOM 698 C C . GLU A 1 87 ? 17.191 8.515 -5.536 1.00 40.94 87 GLU A C 1
ATOM 700 O O . GLU A 1 87 ? 18.311 7.997 -5.493 1.00 40.94 87 GLU A O 1
ATOM 705 N N . SER A 1 88 ? 16.118 7.976 -4.947 1.00 40.16 88 SER A N 1
ATOM 706 C CA . SER A 1 88 ? 16.207 6.636 -4.407 1.00 40.16 88 SER A CA 1
ATOM 707 C C . SER A 1 88 ? 16.564 5.782 -5.612 1.00 40.16 88 SER A C 1
ATOM 709 O O . SER A 1 88 ? 15.753 5.611 -6.531 1.00 40.16 88 SER A O 1
ATOM 711 N N . SER A 1 89 ? 17.792 5.283 -5.618 1.00 45.00 89 SER A N 1
ATOM 712 C CA . SER A 1 89 ? 18.187 4.085 -6.321 1.00 45.00 89 SER A CA 1
ATOM 713 C C . SER A 1 89 ? 17.329 2.973 -5.732 1.00 45.00 89 SER A C 1
ATOM 715 O O . SER A 1 89 ? 17.760 2.172 -4.907 1.00 45.00 89 SER A O 1
ATOM 717 N N . GLY A 1 90 ? 16.043 2.979 -6.096 1.00 48.09 90 GLY A N 1
ATOM 718 C CA . GLY A 1 90 ? 15.147 1.875 -5.852 1.00 48.09 90 GLY A CA 1
ATOM 719 C C . GLY A 1 90 ? 15.879 0.681 -6.421 1.00 48.09 90 GLY A C 1
ATOM 720 O O . GLY A 1 90 ? 16.244 0.708 -7.593 1.00 48.09 90 GLY A O 1
ATOM 721 N N . SER A 1 91 ? 16.214 -0.274 -5.557 1.00 51.47 91 SER A N 1
ATOM 722 C CA . SER A 1 91 ? 17.016 -1.427 -5.937 1.00 51.47 91 SER A CA 1
ATOM 723 C C . SER A 1 91 ? 16.255 -2.190 -7.016 1.00 51.47 91 SER A C 1
ATOM 725 O O . SER A 1 91 ? 15.335 -2.957 -6.723 1.00 51.47 91 SER A O 1
ATOM 727 N N . TYR A 1 92 ? 16.560 -1.885 -8.276 1.00 63.44 92 TYR A N 1
ATOM 728 C CA . TYR A 1 92 ? 16.040 -2.617 -9.412 1.00 63.44 92 TYR A CA 1
ATOM 729 C C . TYR A 1 92 ? 16.627 -4.010 -9.301 1.00 63.44 92 TYR A C 1
ATOM 731 O O . TYR A 1 92 ? 17.838 -4.192 -9.164 1.00 63.44 92 TYR A O 1
ATOM 739 N N . THR A 1 93 ? 15.742 -4.991 -9.266 1.00 65.44 93 THR A N 1
ATOM 740 C CA . THR A 1 93 ? 16.138 -6.377 -9.044 1.00 65.44 93 THR A CA 1
ATOM 741 C C . THR A 1 93 ? 16.685 -6.969 -10.341 1.00 65.44 93 THR A C 1
ATOM 743 O O . THR A 1 93 ? 17.545 -7.847 -10.296 1.00 65.44 93 THR A O 1
ATOM 746 N N . GLU A 1 94 ? 16.237 -6.444 -11.489 1.00 72.69 94 GLU A N 1
ATOM 747 C CA . GLU A 1 94 ? 16.650 -6.873 -12.823 1.00 72.69 94 GLU A CA 1
ATOM 748 C C . GLU A 1 94 ? 16.715 -5.680 -13.793 1.00 72.69 94 GLU A C 1
ATOM 750 O O . GLU A 1 94 ? 15.874 -4.773 -13.760 1.00 72.69 94 GLU A O 1
ATOM 755 N N . PHE A 1 95 ? 17.721 -5.703 -14.668 1.00 82.44 95 PHE A N 1
ATOM 756 C CA . PHE A 1 95 ? 17.943 -4.716 -15.721 1.00 82.44 95 PHE A CA 1
ATOM 757 C C . PHE A 1 95 ? 17.933 -5.418 -17.076 1.00 82.44 95 PHE A C 1
ATOM 759 O O . PHE A 1 95 ? 18.573 -6.457 -17.238 1.00 82.44 95 PHE A O 1
ATOM 766 N N . TYR A 1 96 ? 17.234 -4.823 -18.036 1.00 82.25 96 TYR A N 1
ATOM 767 C CA . TYR A 1 96 ? 17.089 -5.321 -19.399 1.00 82.25 96 TYR A CA 1
ATOM 768 C C . TYR A 1 96 ? 17.503 -4.227 -20.376 1.00 82.25 96 TYR A C 1
ATOM 770 O O . TYR A 1 96 ? 17.137 -3.063 -20.204 1.00 82.25 96 TYR A O 1
ATOM 778 N N . SER A 1 97 ? 18.297 -4.593 -21.375 1.00 87.56 97 SER A N 1
ATOM 779 C CA . SER A 1 97 ? 18.867 -3.656 -22.334 1.00 87.56 97 SER A CA 1
ATOM 780 C C . SER A 1 97 ? 19.151 -4.383 -23.634 1.00 87.56 97 SER A C 1
ATOM 782 O O . SER A 1 97 ? 19.899 -5.355 -23.615 1.00 87.56 97 SER A O 1
ATOM 784 N N . GLU A 1 98 ? 18.630 -3.856 -24.735 1.00 86.62 98 GLU A N 1
ATOM 785 C CA . GLU A 1 98 ? 18.971 -4.287 -26.091 1.00 86.62 98 GLU A CA 1
ATOM 786 C C . GLU A 1 98 ? 19.417 -3.092 -26.916 1.00 86.62 98 GLU A C 1
ATOM 788 O O . GLU A 1 98 ? 18.737 -2.063 -26.958 1.00 86.62 98 GLU A O 1
ATOM 793 N N . ASP A 1 99 ? 20.571 -3.226 -27.558 1.00 89.50 99 ASP A N 1
ATOM 794 C CA . ASP A 1 99 ? 21.153 -2.151 -28.349 1.00 89.50 99 ASP A CA 1
ATOM 795 C C . ASP A 1 99 ? 20.379 -1.951 -29.659 1.00 89.50 99 ASP A C 1
ATOM 797 O O . ASP A 1 99 ? 19.816 -2.881 -30.236 1.00 89.50 99 ASP A O 1
ATOM 801 N N . TYR A 1 100 ? 20.320 -0.700 -30.114 1.00 87.62 100 TYR A N 1
ATOM 802 C CA . TYR A 1 100 ? 19.662 -0.341 -31.365 1.00 87.62 100 TYR A CA 1
ATOM 803 C C . TYR A 1 100 ? 20.571 -0.617 -32.563 1.00 87.62 100 TYR A C 1
ATOM 805 O O . TYR A 1 100 ? 21.697 -0.121 -32.625 1.00 87.62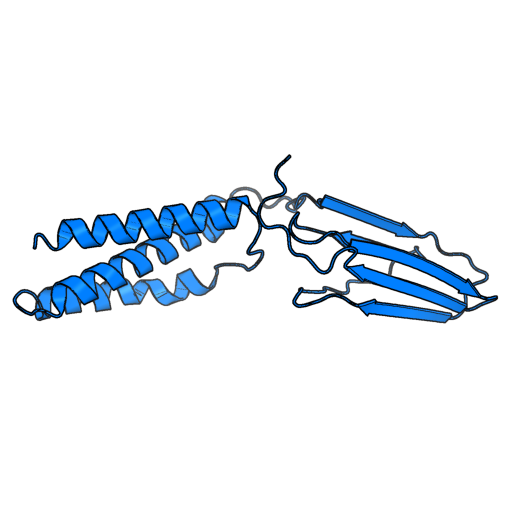 100 TYR A O 1
ATOM 813 N N . ASP A 1 101 ? 20.053 -1.358 -33.543 1.00 87.25 101 ASP A N 1
ATOM 814 C CA . ASP A 1 101 ? 20.656 -1.476 -34.866 1.00 87.25 101 ASP A CA 1
ATOM 815 C C . ASP A 1 101 ? 19.959 -0.526 -35.850 1.00 87.25 101 ASP A C 1
ATOM 817 O O . ASP A 1 101 ? 18.744 -0.556 -36.030 1.00 87.25 101 ASP A O 1
ATOM 821 N N . SER A 1 102 ? 20.763 0.281 -36.542 1.00 85.81 102 SER A N 1
ATOM 822 C CA . SER A 1 102 ? 20.356 1.182 -37.625 1.00 85.81 102 SER A CA 1
ATOM 823 C C . SER A 1 102 ? 19.601 0.522 -38.790 1.00 85.81 102 SER A C 1
ATOM 825 O O . SER A 1 102 ? 18.980 1.230 -39.587 1.00 85.81 102 SER A O 1
ATOM 827 N N . SER A 1 103 ? 19.663 -0.807 -38.921 1.00 86.75 103 SER A N 1
ATOM 828 C CA . SER A 1 103 ? 18.881 -1.570 -39.902 1.00 86.75 103 SER A CA 1
ATOM 829 C C . SER A 1 103 ? 17.378 -1.622 -39.574 1.00 86.75 103 SER A C 1
ATOM 831 O O . SER A 1 103 ? 16.553 -1.789 -40.481 1.00 86.75 103 SER A O 1
ATOM 833 N N . ILE A 1 104 ? 17.013 -1.415 -38.305 1.00 87.19 104 ILE A N 1
ATOM 834 C CA . ILE A 1 104 ? 15.645 -1.484 -37.788 1.00 87.19 104 ILE A CA 1
ATOM 835 C C . ILE A 1 104 ? 14.928 -0.153 -38.048 1.00 87.19 104 ILE A C 1
ATOM 837 O O . ILE A 1 104 ? 15.383 0.912 -37.642 1.00 87.19 104 ILE A O 1
ATOM 841 N N . LYS A 1 105 ? 13.776 -0.203 -38.720 1.00 89.44 105 LYS A N 1
ATOM 842 C CA . LYS A 1 105 ? 12.954 0.978 -39.052 1.00 89.44 105 LYS A CA 1
ATOM 843 C C . LYS A 1 105 ? 11.666 1.058 -38.251 1.00 89.44 105 LYS A C 1
ATOM 845 O O . LYS A 1 105 ? 11.130 2.147 -38.059 1.00 89.44 105 LYS A O 1
ATOM 850 N N . THR A 1 106 ? 11.149 -0.089 -37.831 1.00 89.44 106 THR A N 1
ATOM 851 C CA . THR A 1 106 ? 9.889 -0.206 -37.096 1.00 89.44 106 THR A CA 1
ATOM 852 C C . THR A 1 106 ? 10.058 -1.195 -35.960 1.00 89.44 106 THR A C 1
ATOM 854 O O . THR A 1 106 ? 10.734 -2.209 -36.131 1.00 89.44 106 THR A O 1
ATOM 857 N N . ALA A 1 107 ? 9.428 -0.917 -34.821 1.00 89.50 107 ALA A N 1
ATOM 858 C CA . ALA A 1 107 ? 9.441 -1.819 -33.686 1.00 89.50 107 ALA A CA 1
ATOM 859 C C . ALA A 1 107 ? 8.055 -1.936 -33.055 1.00 89.50 107 ALA A C 1
ATOM 861 O O . ALA A 1 107 ? 7.357 -0.932 -32.903 1.00 89.50 107 ALA A O 1
ATOM 862 N N . ASP A 1 108 ? 7.702 -3.153 -32.655 1.00 90.56 108 ASP A N 1
ATOM 863 C CA . ASP A 1 108 ? 6.501 -3.447 -31.885 1.00 90.56 108 ASP A CA 1
ATOM 864 C C . ASP A 1 108 ? 6.884 -3.827 -30.454 1.00 90.56 108 ASP A C 1
ATOM 866 O O . ASP A 1 108 ? 7.745 -4.678 -30.230 1.00 90.56 108 ASP A O 1
ATOM 870 N N . LEU A 1 109 ? 6.223 -3.200 -29.479 1.00 87.94 109 LEU A N 1
ATOM 871 C CA . LEU A 1 109 ? 6.368 -3.525 -28.063 1.00 87.94 109 LEU A CA 1
ATOM 872 C C . LEU A 1 109 ? 5.146 -4.313 -27.591 1.00 87.94 109 LEU A C 1
ATOM 874 O O . LEU A 1 109 ? 4.042 -3.773 -27.501 1.00 87.94 109 LEU A O 1
ATOM 878 N N . GLU A 1 110 ? 5.356 -5.575 -27.229 1.00 88.75 110 GLU A N 1
ATOM 879 C CA . GLU A 1 110 ? 4.326 -6.432 -26.658 1.00 88.75 110 GLU A CA 1
ATOM 880 C C . GLU A 1 110 ? 4.569 -6.656 -25.160 1.00 88.75 110 GLU A C 1
ATOM 882 O O . GLU A 1 110 ? 5.569 -7.240 -24.743 1.00 88.75 110 GLU A O 1
ATOM 887 N N . ILE A 1 111 ? 3.615 -6.229 -24.329 1.00 85.50 111 ILE A N 1
ATOM 888 C CA . ILE A 1 111 ? 3.657 -6.440 -22.878 1.00 85.50 111 ILE A CA 1
ATOM 889 C C . ILE A 1 111 ? 2.590 -7.466 -22.501 1.00 85.50 111 ILE A C 1
ATOM 891 O O . ILE A 1 111 ? 1.395 -7.170 -22.474 1.00 85.50 111 ILE A O 1
ATOM 895 N N . LYS A 1 112 ? 3.028 -8.684 -22.168 1.00 82.69 112 LYS A N 1
ATOM 896 C CA . LYS A 1 112 ? 2.184 -9.765 -21.643 1.00 82.69 112 LYS A CA 1
ATOM 897 C C . LYS A 1 112 ? 2.556 -10.050 -20.195 1.00 82.69 112 LYS A C 1
ATOM 899 O O . LYS A 1 112 ? 3.213 -11.040 -19.858 1.00 82.69 112 LYS A O 1
ATOM 904 N N . ALA A 1 113 ? 2.083 -9.178 -19.325 1.00 72.19 113 ALA A N 1
ATOM 905 C CA . ALA A 1 113 ? 2.208 -9.324 -17.889 1.00 72.19 113 ALA A CA 1
ATOM 906 C C . ALA A 1 113 ? 0.822 -9.279 -17.231 1.00 72.19 113 ALA A C 1
ATOM 908 O O . ALA A 1 113 ? -0.128 -8.752 -17.804 1.00 72.19 113 ALA A O 1
ATOM 909 N N . GLY A 1 114 ? 0.693 -9.900 -16.056 1.00 72.69 114 GLY A N 1
ATOM 910 C CA . GLY A 1 114 ? -0.551 -9.899 -15.281 1.00 72.69 114 GLY A CA 1
ATOM 911 C C . GLY A 1 114 ? -0.857 -8.533 -14.646 1.00 72.69 114 GLY A C 1
ATOM 912 O O . GLY A 1 114 ? -0.566 -7.486 -15.211 1.00 72.69 114 GLY A O 1
ATOM 913 N N . GLY A 1 115 ? -1.433 -8.533 -13.440 1.00 65.94 115 GLY A N 1
ATOM 914 C CA . GLY A 1 115 ? -1.804 -7.314 -12.704 1.00 65.94 115 GLY A CA 1
ATOM 915 C C . GLY A 1 115 ? -0.615 -6.523 -12.143 1.00 65.94 115 GLY A C 1
ATOM 916 O O . GLY A 1 115 ? -0.425 -6.495 -10.930 1.00 65.94 115 GLY A O 1
ATOM 917 N N . GLY A 1 116 ? 0.178 -5.898 -13.014 1.00 68.25 116 GLY A N 1
ATOM 918 C CA . GLY A 1 116 ? 1.317 -5.043 -12.666 1.00 68.25 116 GLY A CA 1
ATOM 919 C C . GLY A 1 116 ? 1.167 -3.605 -13.171 1.00 68.25 116 GLY A C 1
ATOM 920 O O . GLY A 1 116 ? 0.357 -3.322 -14.052 1.00 68.25 116 GLY A O 1
ATOM 921 N N . LEU A 1 117 ? 1.964 -2.694 -12.605 1.00 70.06 117 LEU A N 1
ATOM 922 C CA . LEU A 1 117 ? 2.070 -1.307 -13.061 1.00 70.06 117 LEU A CA 1
ATOM 923 C C . LEU A 1 117 ? 3.210 -1.177 -14.077 1.00 70.06 117 LEU A C 1
ATOM 925 O O . LEU A 1 117 ? 4.350 -1.523 -13.769 1.00 70.06 117 LEU A O 1
ATOM 929 N N . PHE A 1 118 ? 2.908 -0.621 -15.250 1.00 78.75 118 PHE A N 1
ATOM 930 C CA . PHE A 1 118 ? 3.885 -0.309 -16.294 1.00 78.75 118 PHE A CA 1
ATOM 931 C C . PHE A 1 118 ? 4.004 1.201 -16.445 1.00 78.75 118 PHE A C 1
ATOM 933 O O . PHE A 1 118 ? 2.996 1.896 -16.555 1.00 78.75 118 PHE A O 1
ATOM 940 N N . ILE A 1 119 ? 5.238 1.705 -16.448 1.00 78.44 119 ILE A N 1
ATOM 941 C CA . ILE A 1 119 ? 5.526 3.125 -16.646 1.00 78.44 119 ILE A CA 1
ATOM 942 C C . ILE A 1 119 ? 6.417 3.242 -17.877 1.00 78.44 119 ILE A C 1
ATOM 944 O O . ILE A 1 119 ? 7.596 2.896 -17.828 1.00 78.44 119 ILE A O 1
ATOM 948 N N . LEU A 1 120 ? 5.838 3.734 -18.970 1.00 82.88 120 LEU A N 1
ATOM 949 C CA . LEU A 1 120 ? 6.582 4.129 -20.162 1.00 82.88 120 LEU A CA 1
ATOM 950 C C . LEU A 1 120 ? 7.165 5.524 -19.915 1.00 82.88 120 LEU A C 1
ATOM 952 O O . LEU A 1 120 ? 6.439 6.444 -19.537 1.00 82.88 120 LEU A O 1
ATOM 956 N N . ARG A 1 121 ? 8.484 5.651 -20.066 1.00 81.38 121 ARG A N 1
ATOM 957 C CA . ARG A 1 121 ? 9.220 6.914 -19.916 1.00 81.38 121 ARG A CA 1
ATOM 958 C C . ARG A 1 121 ? 9.642 7.440 -21.291 1.00 81.38 121 ARG A C 1
ATOM 960 O O . ARG A 1 121 ? 9.137 6.988 -22.312 1.00 81.38 121 ARG A O 1
ATOM 967 N N . GLU A 1 122 ? 10.520 8.435 -21.285 1.00 81.06 122 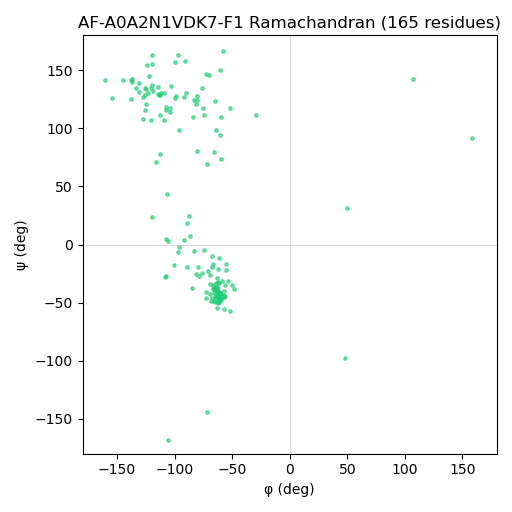GLU A N 1
ATOM 968 C CA . GLU A 1 122 ? 11.087 9.069 -22.474 1.00 81.06 122 GLU A CA 1
ATOM 969 C C . GLU A 1 122 ? 11.812 8.073 -23.397 1.00 81.06 122 GLU A C 1
ATOM 971 O O . GLU A 1 122 ? 12.099 6.933 -23.021 1.00 81.06 122 GLU A O 1
ATOM 976 N N . SER A 1 123 ? 12.101 8.519 -24.622 1.00 82.44 123 SER A N 1
ATOM 977 C CA . SER A 1 123 ? 12.854 7.753 -25.617 1.00 82.44 123 SER A CA 1
ATOM 978 C C . SER A 1 123 ? 14.264 7.408 -25.130 1.00 82.44 123 SER A C 1
ATOM 980 O O . SER A 1 123 ? 14.879 8.175 -24.393 1.00 82.44 123 SER A O 1
ATOM 982 N N . THR A 1 124 ? 14.793 6.280 -25.595 1.00 85.19 124 THR A N 1
ATOM 983 C CA . THR A 1 124 ? 16.156 5.812 -25.312 1.00 85.19 124 THR A CA 1
ATOM 984 C C . THR A 1 124 ? 16.946 5.677 -26.616 1.00 85.19 124 THR A C 1
ATOM 986 O O . THR A 1 124 ? 16.354 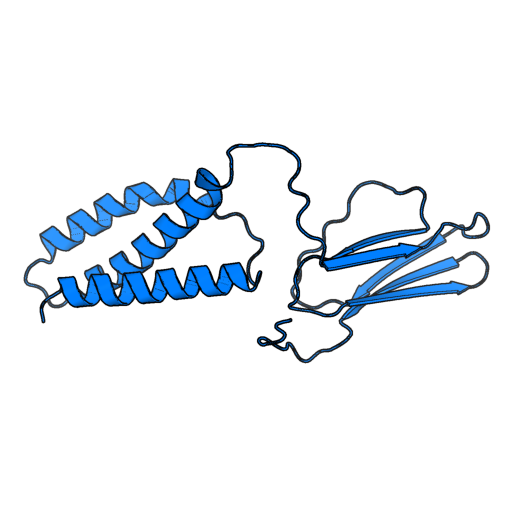5.487 -27.676 1.00 85.19 124 THR A O 1
ATOM 989 N N . ASP A 1 125 ? 18.276 5.763 -26.535 1.00 87.56 125 ASP A N 1
ATOM 990 C CA . ASP A 1 125 ? 19.192 5.512 -27.663 1.00 87.56 125 ASP A CA 1
ATOM 991 C C . ASP A 1 125 ? 19.326 4.009 -27.988 1.00 87.56 125 ASP A C 1
ATOM 993 O O . ASP A 1 125 ? 20.012 3.610 -28.929 1.00 87.56 125 ASP A O 1
ATOM 997 N N . LYS A 1 126 ? 18.693 3.161 -27.173 1.00 88.44 126 LYS A N 1
ATOM 998 C CA . LYS A 1 126 ? 18.650 1.704 -27.295 1.00 88.44 126 LYS A CA 1
ATOM 999 C C . LYS A 1 126 ? 17.380 1.247 -28.000 1.00 88.44 126 LYS A C 1
ATOM 1001 O O . LYS A 1 126 ? 16.398 1.979 -28.059 1.00 88.44 126 LYS A O 1
ATOM 1006 N N . LEU A 1 127 ? 17.367 0.006 -28.484 1.00 87.38 127 LEU A N 1
ATOM 1007 C CA . LEU A 1 127 ? 16.147 -0.574 -29.045 1.00 87.38 127 LEU A CA 1
ATOM 1008 C C . LEU A 1 127 ? 15.080 -0.703 -27.956 1.00 87.38 127 LEU A C 1
ATOM 1010 O O . LEU A 1 127 ? 13.907 -0.415 -28.182 1.00 87.38 127 LEU A O 1
ATOM 1014 N N . ALA A 1 128 ? 15.507 -1.109 -26.760 1.00 87.75 128 ALA A N 1
ATOM 1015 C CA . ALA A 1 128 ? 14.670 -1.133 -25.577 1.00 87.75 128 ALA A CA 1
ATOM 1016 C C . ALA A 1 128 ? 15.513 -1.163 -24.297 1.00 87.75 128 ALA A C 1
ATOM 1018 O O . ALA A 1 128 ? 16.527 -1.856 -24.200 1.00 87.75 128 ALA A O 1
ATOM 1019 N N . GLU A 1 129 ? 15.051 -0.434 -23.283 1.00 88.44 129 GLU A N 1
ATOM 1020 C CA . GLU A 1 129 ? 15.611 -0.453 -21.935 1.00 88.44 129 GLU A CA 1
ATOM 1021 C C . GLU A 1 129 ? 14.477 -0.625 -20.924 1.00 88.44 129 GLU A C 1
ATOM 1023 O O . GLU A 1 129 ? 13.465 0.077 -20.968 1.00 88.44 129 GLU A O 1
ATOM 1028 N N . GLY A 1 130 ? 14.649 -1.562 -19.997 1.00 84.25 130 GLY A N 1
ATOM 1029 C CA . GLY A 1 130 ? 13.663 -1.875 -18.974 1.00 84.25 130 GLY A CA 1
ATOM 1030 C C . GLY A 1 130 ? 14.319 -2.086 -17.621 1.00 84.25 130 GLY A C 1
ATOM 1031 O O . GLY A 1 130 ? 15.384 -2.691 -17.505 1.00 84.25 130 GLY A O 1
ATOM 1032 N N . LYS A 1 131 ? 13.662 -1.603 -16.568 1.00 82.69 131 LYS A N 1
ATOM 1033 C CA . LYS A 1 131 ? 14.090 -1.825 -15.185 1.00 82.69 131 LYS A CA 1
ATOM 1034 C C . LYS A 1 131 ? 12.930 -2.434 -14.419 1.00 82.69 131 LYS A C 1
ATOM 1036 O O . LYS A 1 131 ? 11.858 -1.833 -14.353 1.00 82.69 131 LYS A O 1
ATOM 1041 N N . ALA A 1 132 ? 13.139 -3.619 -13.857 1.00 77.81 132 ALA A N 1
ATOM 1042 C CA . ALA A 1 132 ? 12.123 -4.309 -13.076 1.00 77.81 132 ALA A CA 1
ATOM 1043 C C . ALA A 1 132 ? 12.427 -4.179 -11.581 1.00 77.81 132 ALA A C 1
ATOM 1045 O O . ALA A 1 132 ? 13.570 -4.321 -11.133 1.00 77.81 132 ALA A O 1
ATOM 1046 N N . LYS A 1 133 ? 11.380 -3.899 -10.804 1.00 75.00 133 LYS A N 1
ATOM 1047 C CA . LYS A 1 133 ? 11.434 -3.826 -9.344 1.00 75.00 133 LYS A CA 1
ATOM 1048 C C . LYS A 1 133 ? 10.481 -4.857 -8.743 1.00 75.00 133 LYS A C 1
ATOM 1050 O O . LYS A 1 133 ? 9.345 -4.979 -9.200 1.00 75.00 133 LYS A O 1
ATOM 1055 N N . GLY A 1 134 ? 10.952 -5.541 -7.704 1.00 64.75 134 GLY A N 1
ATOM 1056 C CA . GLY A 1 134 ? 10.193 -6.524 -6.935 1.00 64.75 134 GLY A CA 1
ATOM 1057 C C . GLY A 1 134 ? 10.652 -7.954 -7.221 1.00 64.75 134 GLY A C 1
ATOM 1058 O O . GLY A 1 134 ? 10.975 -8.306 -8.350 1.00 64.75 134 GLY A O 1
ATOM 1059 N N . SER A 1 135 ? 10.668 -8.800 -6.190 1.00 63.47 135 SER A N 1
ATOM 1060 C CA . SER A 1 135 ? 11.054 -10.223 -6.275 1.00 63.47 135 SER A CA 1
ATOM 1061 C C . SER A 1 135 ? 9.869 -11.165 -6.523 1.00 63.47 135 SER A C 1
ATOM 1063 O O . SER A 1 135 ? 10.011 -12.388 -6.495 1.00 63.47 135 SER A O 1
ATOM 1065 N N . PHE A 1 136 ? 8.679 -10.596 -6.717 1.00 58.03 136 PHE A N 1
ATOM 1066 C CA . PHE A 1 136 ? 7.412 -11.321 -6.713 1.00 58.03 136 PHE A CA 1
ATOM 1067 C C . PHE A 1 136 ? 7.100 -12.021 -8.041 1.00 58.03 136 PHE A C 1
ATOM 1069 O O . PHE A 1 136 ? 6.367 -13.011 -8.077 1.00 58.03 136 PHE A O 1
ATOM 1076 N N . ALA A 1 137 ? 7.656 -11.503 -9.133 1.00 63.81 137 ALA A N 1
ATOM 1077 C CA . ALA A 1 137 ? 7.427 -11.985 -10.480 1.00 63.81 137 ALA A CA 1
ATOM 1078 C C . ALA A 1 137 ? 8.746 -12.003 -11.249 1.00 63.81 137 ALA A C 1
ATOM 1080 O O . ALA A 1 137 ? 9.421 -10.985 -11.354 1.00 63.81 137 ALA A O 1
ATOM 1081 N N . ASP A 1 138 ? 9.079 -13.166 -11.798 1.00 72.94 138 ASP A N 1
ATOM 1082 C CA . ASP A 1 138 ? 10.194 -13.304 -12.721 1.00 72.94 138 ASP A CA 1
ATOM 1083 C C . ASP A 1 138 ? 9.724 -12.878 -14.112 1.00 72.94 138 ASP A C 1
ATOM 1085 O O . ASP A 1 138 ? 8.806 -13.497 -14.670 1.00 72.94 138 ASP A O 1
ATOM 1089 N N . TYR A 1 139 ? 10.367 -11.874 -14.692 1.00 77.19 139 TYR A N 1
ATOM 1090 C CA . TYR A 1 139 ? 10.077 -11.451 -16.055 1.00 77.19 139 TYR A CA 1
ATOM 1091 C C . TYR A 1 139 ? 11.108 -12.014 -17.032 1.00 77.19 139 TYR A C 1
ATOM 1093 O O . TYR A 1 139 ? 12.200 -12.446 -16.663 1.00 77.19 139 TYR A O 1
ATOM 1101 N N . LYS A 1 140 ? 10.712 -12.100 -18.296 1.00 80.31 140 LYS A N 1
ATOM 1102 C CA . LYS A 1 140 ? 11.572 -12.457 -19.413 1.00 80.31 140 LYS A CA 1
ATOM 1103 C C . LYS A 1 140 ? 11.424 -11.378 -20.468 1.00 80.31 140 LYS A C 1
ATOM 1105 O O . LYS A 1 140 ? 10.312 -11.063 -20.889 1.00 80.31 140 LYS A O 1
ATOM 1110 N N . PHE A 1 141 ? 12.564 -10.847 -20.864 1.00 83.88 141 PHE A N 1
ATOM 1111 C CA . PHE A 1 141 ? 12.699 -9.928 -21.970 1.00 83.88 141 PHE A CA 1
ATOM 1112 C C . PHE A 1 141 ? 13.186 -10.722 -23.184 1.00 83.88 141 PHE A C 1
ATOM 1114 O O . PHE A 1 141 ? 14.162 -11.468 -23.072 1.00 83.88 141 PHE A O 1
ATOM 1121 N N . GLU A 1 142 ? 12.474 -10.631 -24.302 1.00 86.19 142 GLU A N 1
ATOM 1122 C CA . GLU A 1 142 ? 12.857 -11.266 -25.563 1.00 86.19 142 GLU A CA 1
ATOM 1123 C C . GLU A 1 142 ? 12.772 -10.255 -26.695 1.00 86.19 142 GLU A C 1
ATOM 1125 O O . GLU A 1 142 ? 11.798 -9.509 -26.786 1.00 86.19 142 GLU A O 1
ATOM 1130 N N . THR A 1 143 ? 13.750 -10.299 -27.591 1.00 87.06 143 THR A N 1
ATOM 1131 C CA . THR A 1 143 ? 13.751 -9.501 -28.811 1.00 87.06 143 THR A CA 1
ATOM 1132 C C . THR A 1 143 ? 13.912 -10.421 -30.001 1.00 87.06 143 THR A C 1
ATOM 1134 O O . THR A 1 143 ? 14.767 -11.308 -30.007 1.00 87.06 143 THR A O 1
ATOM 1137 N N . TRP A 1 144 ? 13.083 -10.193 -31.008 1.00 85.06 144 TRP A N 1
ATOM 1138 C CA . TRP A 1 144 ? 13.132 -10.883 -32.285 1.00 85.06 144 TRP A CA 1
ATOM 1139 C C . TRP A 1 144 ? 13.279 -9.833 -33.376 1.00 85.06 144 TRP A C 1
ATOM 1141 O O . TRP A 1 144 ? 12.531 -8.861 -33.386 1.00 85.06 144 TRP A O 1
ATOM 1151 N N . GLN A 1 145 ? 14.237 -10.014 -34.275 1.00 84.69 145 GLN A N 1
ATOM 1152 C CA . GLN A 1 145 ? 14.440 -9.127 -35.415 1.00 84.69 145 GLN A CA 1
ATOM 1153 C C . GLN A 1 145 ? 14.157 -9.902 -36.698 1.00 84.69 145 GLN A C 1
ATOM 1155 O O . GLN A 1 145 ? 14.693 -10.995 -36.887 1.00 84.69 145 GLN A O 1
ATOM 1160 N N . ASP A 1 146 ? 13.328 -9.323 -37.559 1.00 83.44 146 ASP A N 1
ATOM 1161 C CA . ASP A 1 146 ? 13.040 -9.815 -38.902 1.00 83.44 146 ASP A CA 1
ATOM 1162 C C . ASP A 1 146 ? 13.265 -8.671 -39.897 1.00 83.44 146 ASP A C 1
ATOM 1164 O O . ASP A 1 146 ? 12.534 -7.679 -39.909 1.00 83.44 146 ASP A O 1
ATOM 1168 N N . ASP A 1 147 ? 14.338 -8.770 -40.683 1.00 85.75 147 ASP A N 1
ATOM 1169 C CA . ASP A 1 147 ? 14.828 -7.736 -41.599 1.00 85.75 147 ASP A CA 1
ATOM 1170 C C . ASP A 1 147 ? 14.930 -6.329 -40.969 1.00 85.75 147 ASP A C 1
ATOM 1172 O O . ASP A 1 147 ? 15.920 -5.990 -40.320 1.00 85.75 147 ASP A O 1
ATOM 1176 N N . ASN A 1 148 ? 13.912 -5.491 -41.192 1.00 88.75 148 ASN A N 1
ATOM 1177 C CA . ASN A 1 148 ? 13.843 -4.099 -40.736 1.00 88.75 148 ASN A CA 1
ATOM 1178 C C . ASN A 1 148 ? 12.856 -3.881 -39.577 1.00 88.75 148 ASN A C 1
ATOM 1180 O O . ASN A 1 148 ? 12.619 -2.735 -39.177 1.00 88.75 148 ASN A O 1
ATOM 1184 N N . HIS A 1 149 ? 12.267 -4.960 -39.071 1.00 90.00 149 HIS A N 1
ATOM 1185 C CA . HIS A 1 149 ? 11.275 -4.957 -38.012 1.00 90.00 149 HIS A CA 1
ATOM 1186 C C . HIS A 1 149 ? 11.833 -5.640 -36.767 1.00 90.00 149 HIS A C 1
ATOM 1188 O O . HIS A 1 149 ? 12.465 -6.693 -36.850 1.00 90.00 149 HIS A O 1
ATOM 1194 N N . ALA A 1 150 ? 11.609 -5.032 -35.607 1.00 90.81 150 ALA A N 1
ATOM 1195 C CA . ALA A 1 150 ? 11.946 -5.623 -34.322 1.00 90.81 150 ALA A CA 1
ATOM 1196 C C . ALA A 1 150 ? 10.691 -5.820 -33.468 1.00 90.81 150 ALA A C 1
ATOM 1198 O O . ALA A 1 150 ? 9.892 -4.908 -33.281 1.00 90.81 150 ALA A O 1
ATOM 1199 N N . SER A 1 151 ? 10.537 -7.006 -32.897 1.00 90.62 151 SER A N 1
ATOM 1200 C CA . SER A 1 151 ? 9.502 -7.320 -31.917 1.00 90.62 151 SER A CA 1
ATOM 1201 C C . SER A 1 151 ? 10.138 -7.446 -30.542 1.00 90.62 151 SER A C 1
ATOM 1203 O O . SER A 1 151 ? 10.938 -8.354 -30.306 1.00 90.62 151 SER A O 1
ATOM 1205 N N . VAL A 1 152 ? 9.769 -6.552 -29.630 1.00 89.81 152 VAL A N 1
ATOM 1206 C CA . VAL A 1 152 ? 10.223 -6.546 -28.239 1.00 89.81 152 VAL A CA 1
ATOM 1207 C C . VAL A 1 152 ? 9.102 -7.069 -27.351 1.00 89.81 152 VAL A C 1
ATOM 1209 O O . VAL A 1 152 ? 8.031 -6.474 -27.260 1.00 89.81 152 VAL A O 1
ATOM 1212 N N . GLY A 1 153 ? 9.348 -8.190 -26.683 1.00 88.50 153 GLY A N 1
ATOM 1213 C CA . GLY A 1 153 ? 8.381 -8.873 -25.838 1.00 88.50 153 GLY A CA 1
ATOM 1214 C C . GLY A 1 153 ? 8.773 -8.863 -24.365 1.00 88.50 153 GLY A C 1
ATOM 1215 O O . GLY A 1 153 ? 9.871 -9.285 -23.995 1.00 88.50 153 GLY A O 1
ATOM 1216 N N . PHE A 1 154 ? 7.842 -8.444 -23.508 1.00 86.38 154 PHE A N 1
ATOM 1217 C CA . PHE A 1 154 ? 7.969 -8.544 -22.057 1.00 86.38 154 PHE A CA 1
ATOM 1218 C C . PHE A 1 154 ? 6.949 -9.535 -21.496 1.00 86.38 154 PHE A C 1
ATOM 1220 O O . PHE A 1 154 ? 5.741 -9.279 -21.494 1.00 86.38 154 PHE A O 1
ATOM 1227 N N . TYR A 1 155 ? 7.442 -10.671 -21.002 1.00 85.19 155 TYR A N 1
ATOM 1228 C CA . TYR A 1 155 ? 6.621 -11.807 -20.587 1.00 85.19 155 TYR A CA 1
ATOM 1229 C C . TYR A 1 155 ? 6.867 -12.181 -19.129 1.00 85.19 155 TYR A C 1
ATOM 1231 O O . TYR A 1 155 ? 7.993 -12.157 -18.641 1.00 85.19 155 TYR A O 1
ATOM 1239 N N . MET A 1 156 ? 5.826 -12.620 -18.426 1.00 79.56 156 MET A N 1
ATOM 1240 C CA . MET A 1 156 ? 5.994 -13.256 -17.117 1.00 79.56 156 MET A CA 1
ATOM 1241 C C . MET A 1 156 ? 6.519 -14.689 -17.306 1.00 79.56 156 MET A C 1
ATOM 1243 O O . MET A 1 156 ? 5.842 -15.525 -17.909 1.00 79.56 156 MET A O 1
ATOM 1247 N N . ARG A 1 157 ? 7.719 -14.996 -16.793 1.00 75.19 157 ARG A N 1
ATOM 1248 C CA . ARG A 1 157 ? 8.387 -16.301 -16.976 1.00 75.19 157 ARG A CA 1
ATOM 1249 C C . ARG A 1 157 ? 7.617 -17.447 -16.324 1.00 75.19 157 ARG A C 1
ATOM 1251 O O . ARG A 1 157 ? 7.647 -18.571 -16.819 1.00 75.19 157 ARG A O 1
ATOM 1258 N N . ASN A 1 158 ? 6.943 -17.180 -15.208 1.00 69.81 158 ASN A N 1
ATOM 1259 C CA . ASN A 1 158 ? 6.155 -18.174 -14.493 1.00 69.81 158 ASN A CA 1
ATOM 1260 C C . ASN A 1 158 ? 4.781 -17.612 -14.121 1.00 69.81 158 ASN A C 1
ATOM 1262 O O . ASN A 1 158 ? 4.682 -16.507 -13.598 1.00 69.81 158 ASN A O 1
ATOM 1266 N N . LYS A 1 159 ? 3.728 -18.403 -14.354 1.00 64.56 159 LYS A N 1
ATOM 1267 C CA . LYS A 1 159 ? 2.357 -18.075 -13.928 1.00 64.56 159 LYS A CA 1
ATOM 1268 C C . LYS A 1 159 ? 2.122 -18.373 -12.445 1.00 64.56 159 LYS A C 1
ATOM 1270 O O . LYS A 1 159 ? 1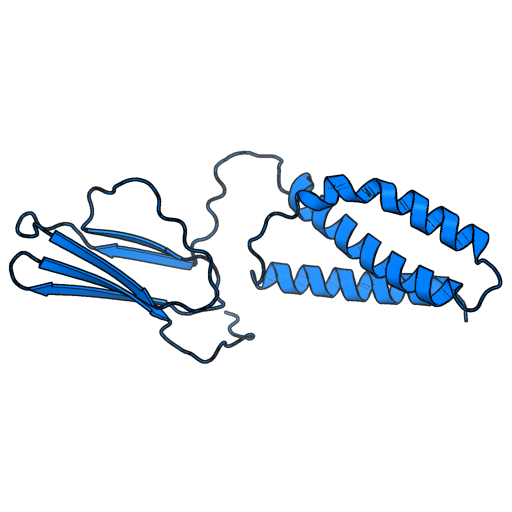.183 -17.842 -11.861 1.00 64.56 159 LYS A O 1
ATOM 1275 N N . ASN A 1 160 ? 2.967 -19.209 -11.836 1.00 60.31 160 ASN A N 1
ATOM 1276 C CA . ASN A 1 160 ? 2.906 -19.501 -10.410 1.00 60.31 160 ASN A CA 1
ATOM 1277 C C . ASN A 1 160 ? 3.658 -18.428 -9.623 1.00 60.31 160 ASN A C 1
ATOM 1279 O O . ASN A 1 160 ? 4.887 -18.345 -9.659 1.00 60.31 160 ASN A O 1
ATOM 1283 N N . ILE A 1 161 ? 2.888 -17.622 -8.902 1.00 61.06 161 ILE A N 1
ATOM 1284 C CA . ILE A 1 161 ? 3.383 -16.614 -7.975 1.00 61.06 161 ILE A CA 1
ATOM 1285 C C . ILE A 1 161 ? 3.893 -17.327 -6.718 1.00 61.06 161 ILE A C 1
ATOM 1287 O O . ILE A 1 161 ? 3.115 -17.894 -5.949 1.00 61.06 161 ILE A O 1
ATOM 1291 N N . ASN A 1 162 ? 5.208 -17.304 -6.504 1.00 55.78 162 ASN A N 1
ATOM 1292 C CA . ASN A 1 162 ? 5.830 -17.882 -5.317 1.00 55.78 162 ASN A CA 1
ATOM 1293 C C . ASN A 1 162 ? 6.061 -16.798 -4.264 1.00 55.78 162 ASN A C 1
ATOM 1295 O O . ASN A 1 162 ? 7.075 -16.106 -4.282 1.00 55.78 162 ASN A O 1
ATOM 1299 N N . PHE A 1 163 ? 5.153 -16.718 -3.293 1.00 56.25 163 PHE A N 1
ATOM 1300 C CA . PHE A 1 163 ? 5.211 -15.771 -2.171 1.00 56.25 163 PHE A CA 1
ATOM 1301 C C . PHE A 1 163 ? 6.443 -15.935 -1.253 1.00 56.25 163 PHE A C 1
ATOM 1303 O O . PHE A 1 163 ? 6.706 -15.066 -0.429 1.00 56.25 163 PHE A O 1
ATOM 1310 N N . PHE A 1 164 ? 7.209 -17.027 -1.379 1.00 55.53 164 PHE A N 1
ATOM 1311 C CA . PHE A 1 164 ? 8.279 -17.402 -0.442 1.00 55.53 164 PHE A CA 1
ATOM 1312 C C . PHE A 1 164 ? 9.683 -17.489 -1.058 1.00 55.53 164 PHE A C 1
ATOM 1314 O O . PHE A 1 164 ? 10.553 -18.173 -0.520 1.00 55.53 164 PHE A O 1
ATOM 1321 N N . ARG A 1 165 ? 9.952 -16.801 -2.173 1.00 49.06 165 ARG A N 1
ATOM 1322 C CA . ARG A 1 165 ? 11.312 -16.742 -2.733 1.00 49.06 165 ARG A CA 1
ATOM 1323 C C . ARG A 1 165 ? 12.164 -15.704 -1.988 1.00 49.06 165 ARG A C 1
ATOM 1325 O O . ARG A 1 165 ? 12.319 -14.570 -2.424 1.00 49.06 165 ARG A O 1
ATOM 1332 N N . GLY A 1 166 ? 12.692 -16.096 -0.831 1.00 44.56 166 GLY A N 1
ATOM 1333 C CA . GLY A 1 166 ? 13.761 -15.373 -0.137 1.00 44.56 166 GLY A CA 1
ATOM 1334 C C . GLY A 1 166 ? 15.131 -15.885 -0.585 1.00 44.56 166 GLY A C 1
ATOM 1335 O O . GLY A 1 166 ? 15.341 -17.097 -0.617 1.00 44.56 166 GLY A O 1
ATOM 1336 N N . ARG A 1 167 ? 16.035 -14.969 -0.945 1.00 39.59 167 ARG A N 1
ATOM 1337 C CA . ARG A 1 167 ? 17.482 -15.192 -0.824 1.00 39.59 167 ARG A CA 1
ATOM 1338 C C . ARG A 1 167 ? 17.915 -14.816 0.585 1.00 39.59 167 ARG A C 1
ATOM 1340 O O . ARG A 1 167 ? 17.332 -13.844 1.118 1.00 39.59 167 ARG A O 1
#

Foldseek 3Di:
DPLVVLLVVLLCVLLVVLVVCVVQVVDPDQLVCLVVCVVCLVVLVVVLVVCVPHPCNSVSSNVVSNNVSSSVSNCCRHPVPPPDPDPPVQPQPDKDFAADDPQADEEDEAEADDPDDDDDDDDDNGPDIDTHHGPFFDWDWDWDDDGRYIYTYIHGPDPDGDSPPDD

Radius of gyration: 23.43 Å; Cα contacts (8 Å, |Δi|>4): 188; chains: 1; bounding box: 43×33×71 Å

Solvent-accessible surface area (backbone atoms only — not comparable to full-atom values): 10161 Å² total; per-residue (Å²): 128,72,50,68,59,48,20,54,48,38,17,52,52,45,33,53,51,51,53,51,42,53,75,62,49,75,64,87,74,81,46,66,70,44,76,75,52,58,71,52,55,57,55,52,52,51,48,53,63,76,31,66,90,44,87,58,33,54,56,53,36,31,54,47,17,40,48,51,22,53,42,53,49,22,46,47,65,61,62,68,70,66,85,65,98,57,85,77,78,67,75,56,72,44,79,46,77,41,79,56,60,90,68,50,79,47,75,47,81,45,79,55,63,76,101,72,90,83,84,88,75,83,90,66,93,39,66,43,76,48,75,42,70,51,78,60,63,58,72,39,82,48,78,48,78,55,91,40,38,33,42,40,36,39,35,55,69,57,92,74,73,56,94,76,76,74,132

Sequence (167 aa):
MKTGKLFWGFFLLTLGGLFLLRKYDIFTGSFEFVWDIWPLIFVFWGALVIFKESLARPVISSVFGVFIALLLFGIVDNGIGNINCTESSGSYTEFYSEDYDSSIKTADLEIKAGGGLFILRESTDKLAEGKAKGSFADYKFETWQDDNHASVGFYMRNKNINFFRGR

pLDDT: mean 78.58, std 14.66, range [38.47, 94.69]

Secondary structure (DSSP, 8-state):
--HHHHHHHHHHHHHHHHHHHHHTT------TTHHHHTTHHHHHHHHHHHTTTSTHHHHHHHHHHHHHHHHHHHHIIIIIS-S--S------SEEEEEPPPTT--EEEEEEE-SS------S--SSSEEEEE--SS--EEEEEEEETTEEEEEEEES-SS--TT---

Nearest PDB structures (foldseek):
  5c0w-assembly1_I  TM=3.397E-01  e=1.517E+00  Saccharomyces cerevisiae S288C
  4ifd-assembly1_I  TM=3.723E-01  e=6.541E+00  Saccharomyces cerevisiae S288C

Mean predicted aligned error: 13.76 Å